Protein AF-D3IH55-F1 (afdb_monomer_lite)

Radius of gyration: 18.84 Å; chains: 1; bounding box: 47×59×35 Å

Secondary structure (DSSP, 8-state):
------HHHHHHHHHHHHHHHHIIIIIS---HHHHHHHIIIIII---HHHHHHHHHHHHHTT-EETTEEPP--GGGT---TTS---------SS--

Sequence (96 aa):
MARGRNKELILERDRKLFERFYYWSEVRRLRFDDTIAKLSHEEFFLAEATTLRIVRRMLMDGATVDGKAVEKSRRQGFRSSTARREPCGQLSLFPE

pLDDT: mean 79.17, std 15.01, range [50.12, 95.06]

Foldseek 3Di:
DPPDDDPVVVVVVLLVLLLQLCCCCPVVVDDNVVSLVCSCVPNPVHPSVVSVVSNLVCLVVQPADPNHTDPPPPVNVSDDPPPPPPPPDPPPPDDD

Structure (mmCIF, N/CA/C/O backbone):
data_AF-D3IH55-F1
#
_entry.id   AF-D3IH55-F1
#
loop_
_atom_site.group_PDB
_atom_site.id
_atom_site.type_symbol
_atom_site.label_atom_id
_atom_site.label_alt_id
_atom_site.label_comp_id
_atom_site.label_asym_id
_atom_site.label_entity_id
_atom_site.label_seq_id
_atom_site.pdbx_PDB_ins_code
_atom_site.Cartn_x
_atom_site.Cartn_y
_atom_site.Cartn_z
_atom_site.occupancy
_atom_site.B_iso_or_equiv
_atom_site.auth_seq_id
_atom_site.auth_comp_id
_atom_site.auth_asym_id
_atom_site.auth_atom_id
_atom_site.pdbx_PDB_model_num
ATOM 1 N N . MET A 1 1 ? 19.401 -9.512 -23.599 1.00 51.44 1 MET A N 1
ATOM 2 C CA . MET A 1 1 ? 18.425 -9.367 -22.496 1.00 51.44 1 MET A CA 1
ATOM 3 C C . MET A 1 1 ? 18.220 -7.885 -22.240 1.00 51.44 1 MET A C 1
ATOM 5 O O . MET A 1 1 ? 19.191 -7.211 -21.912 1.00 51.44 1 MET A O 1
ATOM 9 N N . ALA A 1 2 ? 17.020 -7.344 -22.469 1.00 56.12 2 ALA A N 1
ATOM 10 C CA . ALA A 1 2 ? 16.754 -5.952 -22.115 1.00 56.12 2 ALA A CA 1
ATOM 11 C C . ALA A 1 2 ? 16.989 -5.803 -20.605 1.00 56.12 2 ALA A C 1
ATOM 13 O O . ALA A 1 2 ? 16.380 -6.531 -19.823 1.00 56.12 2 ALA A O 1
ATOM 14 N N . ARG A 1 3 ? 17.916 -4.926 -20.196 1.00 61.50 3 ARG A N 1
ATOM 15 C CA . ARG A 1 3 ? 18.192 -4.632 -18.781 1.00 61.50 3 ARG A CA 1
ATOM 16 C C . ARG A 1 3 ? 16.990 -3.884 -18.202 1.00 61.50 3 ARG A C 1
ATOM 18 O O . ARG A 1 3 ? 16.985 -2.662 -18.115 1.00 61.50 3 ARG A O 1
ATOM 25 N N . GLY A 1 4 ? 15.932 -4.619 -17.894 1.00 76.19 4 GLY A N 1
ATOM 26 C CA . GLY A 1 4 ? 14.675 -4.098 -17.386 1.00 76.19 4 GLY A CA 1
ATOM 27 C C . GLY A 1 4 ? 14.262 -4.834 -16.124 1.00 76.19 4 GLY A C 1
ATOM 28 O O . GLY A 1 4 ? 14.645 -5.979 -15.894 1.00 76.19 4 GLY A O 1
ATOM 29 N N . ARG A 1 5 ? 13.458 -4.168 -15.296 1.00 80.19 5 ARG A N 1
ATOM 30 C CA . ARG A 1 5 ? 12.783 -4.837 -14.186 1.00 80.19 5 ARG A CA 1
ATOM 31 C C . ARG A 1 5 ? 11.751 -5.811 -14.755 1.00 80.19 5 ARG A C 1
ATOM 33 O O . ARG A 1 5 ? 10.993 -5.429 -15.649 1.00 80.19 5 ARG A O 1
ATOM 40 N N . ASN A 1 6 ? 11.705 -7.034 -14.230 1.00 88.50 6 ASN A N 1
ATOM 41 C CA . ASN A 1 6 ? 10.680 -7.994 -14.623 1.00 88.50 6 ASN A CA 1
ATOM 42 C C . ASN A 1 6 ? 9.303 -7.480 -14.162 1.00 88.50 6 ASN A C 1
ATOM 44 O O . ASN A 1 6 ? 9.065 -7.298 -12.967 1.00 88.50 6 ASN A O 1
ATOM 48 N N . LYS A 1 7 ? 8.422 -7.194 -15.127 1.00 88.06 7 LYS A N 1
ATOM 49 C CA . LYS A 1 7 ? 7.100 -6.608 -14.874 1.00 88.06 7 LYS A CA 1
ATOM 50 C C . LYS A 1 7 ? 6.195 -7.570 -14.108 1.00 88.06 7 LYS A C 1
ATOM 52 O O . LYS A 1 7 ? 5.431 -7.116 -13.266 1.00 88.06 7 LYS A O 1
ATOM 57 N N . GLU A 1 8 ? 6.318 -8.869 -14.362 1.00 90.38 8 GLU A N 1
ATOM 58 C CA . GLU A 1 8 ? 5.500 -9.904 -13.722 1.00 90.38 8 GLU A CA 1
ATOM 59 C C . GLU A 1 8 ? 5.787 -9.966 -12.221 1.00 90.38 8 GLU A C 1
ATOM 61 O O . GLU A 1 8 ? 4.878 -9.803 -11.410 1.00 90.38 8 GLU A O 1
ATOM 66 N N . LEU A 1 9 ? 7.068 -10.034 -11.844 1.00 90.38 9 LEU A N 1
ATOM 67 C CA . LEU A 1 9 ? 7.488 -10.036 -10.438 1.00 90.38 9 LEU A CA 1
ATOM 68 C C . LEU A 1 9 ? 7.092 -8.749 -9.699 1.00 90.38 9 LEU A C 1
ATOM 70 O O . LEU A 1 9 ? 6.773 -8.780 -8.511 1.00 90.38 9 LEU A O 1
ATOM 74 N N . ILE A 1 10 ? 7.088 -7.601 -10.388 1.00 90.88 10 ILE A N 1
ATOM 75 C CA . ILE A 1 10 ? 6.598 -6.344 -9.803 1.00 90.88 10 ILE A CA 1
ATOM 76 C C . ILE A 1 10 ? 5.099 -6.428 -9.516 1.00 90.88 10 ILE A C 1
ATOM 78 O O . ILE A 1 10 ? 4.668 -5.998 -8.448 1.00 90.88 10 ILE A O 1
ATOM 82 N N . LEU A 1 11 ? 4.309 -6.965 -10.447 1.00 91.06 11 LEU A N 1
ATOM 83 C CA . LEU A 1 11 ? 2.866 -7.108 -10.264 1.00 91.06 11 LEU A CA 1
ATOM 84 C C . LEU A 1 11 ? 2.543 -8.076 -9.123 1.00 91.06 11 LEU A C 1
ATOM 86 O O . LEU A 1 11 ? 1.679 -7.772 -8.305 1.00 91.06 11 LEU A O 1
ATOM 90 N N . GLU A 1 12 ? 3.258 -9.195 -9.023 1.00 92.50 12 GLU A N 1
ATOM 91 C CA . GLU A 1 12 ? 3.108 -10.138 -7.909 1.00 92.50 12 GLU A CA 1
ATOM 92 C C . GLU A 1 12 ? 3.445 -9.501 -6.561 1.00 92.50 12 GLU A C 1
ATOM 94 O O . GLU A 1 12 ? 2.700 -9.663 -5.592 1.00 92.50 12 GLU A O 1
ATOM 99 N N . ARG A 1 13 ? 4.533 -8.725 -6.497 1.00 92.88 13 ARG A N 1
ATOM 100 C CA . ARG A 1 13 ? 4.881 -7.963 -5.295 1.00 92.88 13 ARG A CA 1
ATOM 101 C C . ARG A 1 13 ? 3.782 -6.970 -4.937 1.00 92.88 13 ARG A C 1
ATOM 103 O O . ARG A 1 13 ? 3.388 -6.904 -3.779 1.00 92.88 13 ARG A O 1
ATOM 110 N N . ASP A 1 14 ? 3.304 -6.194 -5.906 1.00 93.56 14 ASP A N 1
ATOM 111 C CA . ASP A 1 14 ? 2.281 -5.174 -5.675 1.00 93.56 14 ASP A CA 1
ATOM 112 C C . ASP A 1 14 ? 0.959 -5.806 -5.182 1.00 93.56 14 ASP A C 1
ATOM 114 O O . ASP A 1 14 ? 0.306 -5.232 -4.311 1.00 93.56 1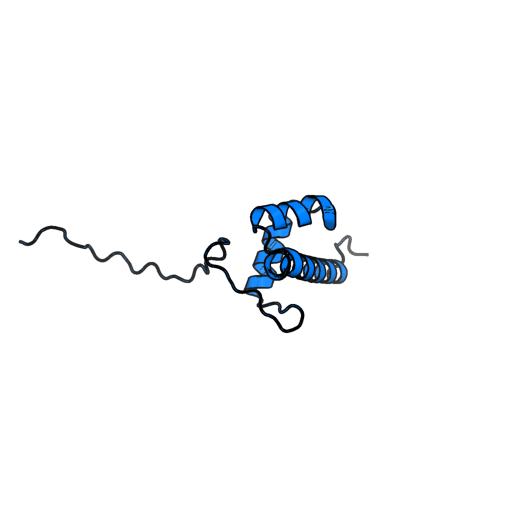4 ASP A O 1
ATOM 118 N N . ARG A 1 15 ? 0.604 -7.010 -5.664 1.00 92.19 15 ARG A N 1
ATOM 119 C CA . ARG A 1 15 ? -0.529 -7.805 -5.149 1.00 92.19 15 ARG A CA 1
ATOM 120 C C . ARG A 1 15 ? -0.316 -8.233 -3.695 1.00 92.19 15 ARG A C 1
ATOM 122 O O . ARG A 1 15 ? -1.136 -7.887 -2.850 1.00 92.19 15 ARG A O 1
ATOM 129 N N . LYS A 1 16 ? 0.811 -8.884 -3.380 1.00 93.69 16 LYS A N 1
ATOM 130 C CA . LYS A 1 16 ? 1.136 -9.316 -2.004 1.00 93.69 16 LYS A CA 1
ATOM 131 C C . LYS A 1 16 ? 1.205 -8.147 -1.020 1.00 93.69 16 LYS A C 1
ATOM 133 O O . LYS A 1 16 ? 0.760 -8.260 0.119 1.00 93.69 16 LYS A O 1
ATOM 138 N N . LEU A 1 17 ? 1.745 -7.009 -1.453 1.00 94.25 17 LEU A N 1
ATOM 139 C CA . LEU A 1 17 ? 1.799 -5.786 -0.650 1.00 94.25 17 LEU A CA 1
ATOM 140 C C . LEU A 1 17 ? 0.391 -5.304 -0.297 1.00 94.25 17 LEU A C 1
ATOM 142 O O . LEU A 1 17 ? 0.139 -4.928 0.846 1.00 94.25 17 LEU A O 1
ATOM 146 N N . PHE A 1 18 ? -0.536 -5.361 -1.253 1.00 91.75 18 PHE A N 1
ATOM 147 C CA . PHE A 1 18 ? -1.922 -4.973 -1.028 1.00 91.75 18 PHE A CA 1
ATOM 148 C C . PHE A 1 18 ? -2.672 -5.932 -0.088 1.00 91.75 18 PHE A C 1
ATOM 150 O O . PHE A 1 18 ? -3.408 -5.476 0.784 1.00 91.75 18 PHE A O 1
ATOM 157 N N . GLU A 1 19 ? -2.435 -7.240 -0.193 1.00 91.38 19 GLU A N 1
ATOM 158 C CA . GLU A 1 19 ? -2.984 -8.242 0.736 1.00 91.38 19 GLU A CA 1
ATOM 159 C C . GLU A 1 19 ? -2.514 -8.002 2.179 1.00 91.38 19 GLU A C 1
ATOM 161 O O . GLU A 1 19 ? -3.307 -8.018 3.124 1.00 91.38 19 GLU A O 1
ATOM 166 N N . ARG A 1 20 ? -1.220 -7.716 2.367 1.00 93.44 20 ARG A N 1
ATOM 167 C CA . ARG A 1 20 ? -0.661 -7.394 3.689 1.00 93.44 20 ARG A CA 1
ATOM 168 C C . ARG A 1 20 ? -1.180 -6.069 4.224 1.00 93.44 20 ARG A C 1
ATOM 170 O O . ARG A 1 20 ? -1.504 -5.979 5.407 1.00 93.44 20 ARG A O 1
ATOM 177 N N . PHE A 1 21 ? -1.313 -5.066 3.359 1.00 91.75 21 PHE A N 1
ATOM 178 C CA . PHE A 1 21 ? -1.960 -3.806 3.704 1.00 91.75 21 PHE A CA 1
ATOM 179 C C . PHE A 1 21 ? -3.381 -4.037 4.232 1.00 91.75 21 PHE A C 1
ATOM 181 O O . PHE A 1 21 ? -3.689 -3.573 5.326 1.00 91.75 21 PHE A O 1
ATOM 188 N N . TYR A 1 22 ? -4.191 -4.830 3.523 1.00 90.38 22 TYR A N 1
ATOM 189 C CA . TYR A 1 22 ? -5.544 -5.194 3.946 1.00 90.38 22 TYR A CA 1
ATOM 190 C C . TYR A 1 22 ? -5.570 -5.879 5.317 1.00 90.38 22 TYR A C 1
ATOM 192 O O . TYR A 1 22 ? -6.365 -5.518 6.186 1.00 90.38 22 TYR A O 1
ATOM 200 N N . TYR A 1 23 ? -4.671 -6.837 5.551 1.00 91.44 23 TYR A N 1
ATOM 201 C CA . TYR A 1 23 ? -4.577 -7.516 6.842 1.00 91.44 23 TYR A CA 1
ATOM 202 C C . TYR A 1 23 ? -4.308 -6.531 7.991 1.00 91.44 23 TYR A C 1
ATOM 204 O O . TYR A 1 23 ? -4.975 -6.569 9.029 1.00 91.44 23 TYR A O 1
ATOM 212 N N . TRP A 1 24 ? -3.352 -5.620 7.819 1.00 91.50 24 TRP A N 1
ATOM 213 C CA . TRP A 1 24 ? -3.006 -4.662 8.865 1.00 91.50 24 TRP A CA 1
ATOM 214 C C . TRP A 1 24 ? -4.081 -3.589 9.073 1.00 91.50 24 TRP A C 1
ATOM 216 O O . TRP A 1 24 ? -4.400 -3.278 10.223 1.00 91.50 24 TRP A O 1
ATOM 226 N N . SER A 1 25 ? -4.678 -3.067 7.998 1.00 87.06 25 SER A N 1
ATOM 227 C CA . SER A 1 25 ? -5.662 -1.984 8.079 1.00 87.06 25 SER A CA 1
ATOM 228 C C . SER A 1 25 ? -7.058 -2.456 8.491 1.00 87.06 25 SER A C 1
ATOM 230 O O . SER A 1 25 ? -7.712 -1.774 9.272 1.00 87.06 25 SER A O 1
ATOM 232 N N . GLU A 1 26 ? -7.522 -3.613 8.012 1.00 85.56 26 GLU A N 1
ATOM 233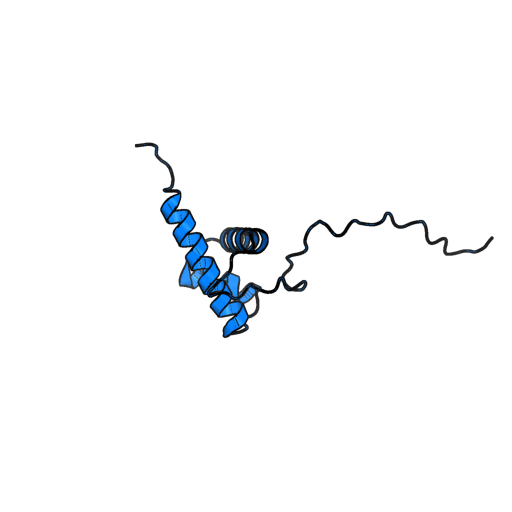 C CA . GLU A 1 26 ? -8.902 -4.073 8.238 1.00 85.56 26 GLU A CA 1
ATOM 234 C C . GLU A 1 26 ? -9.001 -5.126 9.346 1.00 85.56 26 GLU A C 1
ATOM 236 O O . GLU A 1 26 ? -9.878 -5.039 10.209 1.00 85.56 26 GLU A O 1
ATOM 241 N N . VAL A 1 27 ? -8.090 -6.108 9.367 1.00 86.62 27 VAL A N 1
ATOM 242 C CA . VAL A 1 27 ? -8.132 -7.198 10.360 1.00 86.62 27 VAL A CA 1
ATOM 243 C C . VAL A 1 27 ? -7.528 -6.741 11.685 1.00 86.62 27 VAL A C 1
ATOM 245 O O . VAL A 1 27 ? -8.142 -6.897 12.739 1.00 86.62 27 VAL A O 1
ATOM 248 N N . ARG A 1 28 ? -6.328 -6.154 11.644 1.00 87.44 28 ARG A N 1
ATOM 249 C CA . ARG A 1 28 ? -5.631 -5.653 12.841 1.00 87.44 28 ARG A CA 1
ATOM 250 C C . ARG A 1 28 ? -6.010 -4.219 13.214 1.00 87.44 28 ARG A C 1
ATOM 252 O O . ARG A 1 28 ? -5.737 -3.824 14.344 1.00 87.44 28 ARG A O 1
ATOM 259 N N . ARG A 1 29 ? -6.657 -3.473 12.307 1.00 84.44 29 ARG A N 1
ATOM 260 C CA . ARG A 1 29 ? -7.101 -2.076 12.497 1.00 84.44 29 ARG A CA 1
ATOM 261 C C . ARG A 1 29 ? -5.986 -1.123 12.919 1.00 84.44 29 ARG A C 1
ATOM 263 O O . ARG A 1 29 ? -6.202 -0.205 13.709 1.00 84.44 29 ARG A O 1
ATOM 270 N N . LEU A 1 30 ? -4.789 -1.348 12.390 1.00 87.12 30 LEU A N 1
ATOM 271 C CA . LEU A 1 30 ? -3.666 -0.455 12.614 1.00 87.12 30 LEU A CA 1
ATOM 272 C C . LEU A 1 30 ? -3.908 0.870 11.880 1.00 87.12 30 LEU A C 1
ATOM 274 O O . LEU A 1 30 ? -4.583 0.920 10.846 1.00 87.12 30 LEU A O 1
ATOM 278 N N . ARG A 1 31 ? -3.360 1.966 12.411 1.00 87.44 31 ARG A N 1
ATOM 279 C CA . ARG A 1 31 ? -3.435 3.255 11.727 1.00 87.44 31 ARG A CA 1
ATOM 280 C C . ARG A 1 31 ? -2.730 3.151 10.375 1.00 87.44 31 ARG A C 1
ATOM 282 O O . ARG A 1 31 ? -1.759 2.413 10.208 1.00 87.44 31 ARG A O 1
ATOM 289 N N . PHE A 1 32 ? -3.230 3.911 9.408 1.00 85.69 32 PHE A N 1
ATOM 290 C CA . PHE A 1 32 ? -2.713 3.894 8.046 1.00 85.69 32 PHE A CA 1
ATOM 291 C C . PHE A 1 32 ? -1.214 4.214 7.979 1.00 85.69 32 PHE A C 1
ATOM 293 O O . PHE A 1 32 ? -0.464 3.448 7.385 1.00 85.69 32 PHE A O 1
ATOM 300 N N . ASP A 1 33 ? -0.775 5.286 8.642 1.00 88.69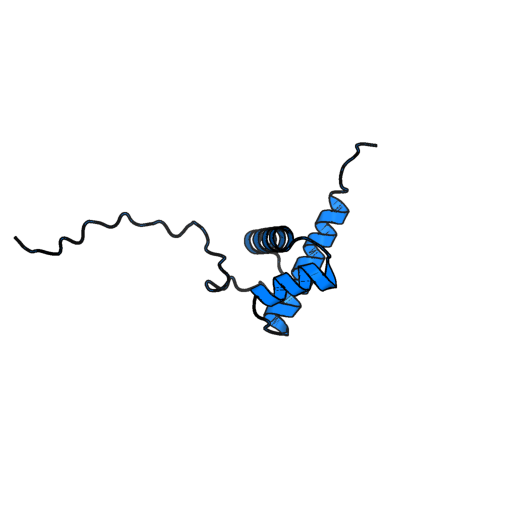 33 ASP A N 1
ATOM 301 C CA . ASP A 1 33 ? 0.633 5.706 8.632 1.00 88.69 33 ASP A CA 1
ATOM 302 C C . ASP A 1 33 ? 1.550 4.614 9.214 1.00 88.69 33 ASP A C 1
ATOM 304 O O . ASP A 1 33 ? 2.537 4.235 8.586 1.00 88.69 33 ASP A O 1
ATOM 308 N N . ASP A 1 34 ? 1.153 4.012 10.340 1.00 91.31 34 ASP A N 1
ATOM 309 C CA . ASP A 1 34 ? 1.887 2.910 10.978 1.00 91.31 34 ASP A CA 1
ATOM 310 C C . ASP A 1 34 ? 1.907 1.655 10.096 1.00 91.31 34 ASP A C 1
ATOM 312 O O . ASP A 1 34 ? 2.906 0.941 10.029 1.00 91.31 34 ASP A O 1
ATOM 316 N N . THR A 1 35 ? 0.816 1.396 9.370 1.00 92.19 35 THR A N 1
ATOM 317 C CA . THR A 1 35 ? 0.735 0.284 8.415 1.00 92.19 35 THR A CA 1
ATOM 318 C C . THR A 1 35 ? 1.730 0.476 7.277 1.00 92.19 35 THR A C 1
ATOM 320 O O . THR A 1 35 ? 2.441 -0.457 6.912 1.00 92.19 35 THR A O 1
ATOM 323 N N . ILE A 1 36 ? 1.817 1.687 6.723 1.00 93.00 36 ILE A N 1
ATOM 324 C CA . ILE A 1 36 ? 2.777 2.005 5.663 1.00 93.00 36 ILE A CA 1
ATOM 325 C C . ILE A 1 36 ? 4.212 1.878 6.173 1.00 93.00 36 ILE A C 1
ATOM 327 O O . ILE A 1 36 ? 5.025 1.256 5.487 1.00 93.00 36 ILE A O 1
ATOM 331 N N . ALA A 1 37 ? 4.514 2.412 7.359 1.00 94.06 37 ALA A N 1
ATOM 332 C CA . ALA A 1 37 ? 5.834 2.290 7.972 1.00 94.06 37 ALA A CA 1
ATOM 333 C C . ALA A 1 37 ? 6.214 0.814 8.177 1.00 94.06 37 ALA A C 1
ATOM 335 O O . ALA A 1 37 ? 7.304 0.392 7.790 1.00 94.06 37 ALA A O 1
ATOM 336 N N . LYS A 1 38 ? 5.284 -0.007 8.677 1.00 94.31 38 LYS A N 1
ATOM 337 C CA . LYS A 1 38 ? 5.491 -1.446 8.875 1.00 94.31 38 LYS A CA 1
ATOM 338 C C . LYS A 1 38 ? 5.764 -2.187 7.565 1.00 94.31 38 LYS A C 1
ATOM 340 O O . LYS A 1 38 ? 6.748 -2.914 7.454 1.00 94.31 38 LYS A O 1
ATOM 345 N N . LEU A 1 39 ? 4.938 -1.965 6.541 1.00 94.12 39 LEU A N 1
ATOM 346 C CA . LEU A 1 39 ? 5.128 -2.574 5.218 1.00 94.12 39 LEU A CA 1
ATOM 347 C C . LEU A 1 39 ? 6.453 -2.142 4.575 1.00 94.12 39 LEU A C 1
ATOM 349 O O . LEU A 1 39 ? 7.115 -2.945 3.920 1.00 94.12 39 LEU A O 1
ATOM 353 N N . SER A 1 40 ? 6.829 -0.876 4.764 1.00 94.75 40 SER A N 1
ATOM 354 C CA . SER A 1 40 ? 8.068 -0.284 4.263 1.00 94.75 40 SER A CA 1
ATOM 355 C C . SER A 1 40 ? 9.304 -0.897 4.915 1.00 94.75 40 SER A C 1
ATOM 357 O O . SER A 1 40 ? 10.182 -1.358 4.196 1.00 94.75 40 SER A O 1
ATOM 359 N N . HIS A 1 41 ? 9.382 -0.915 6.248 1.00 94.31 41 HIS A N 1
ATOM 360 C CA . HIS A 1 41 ? 10.621 -1.235 6.971 1.00 94.31 41 HIS A CA 1
ATOM 361 C C . HIS A 1 41 ? 10.761 -2.702 7.374 1.00 94.31 41 HIS A C 1
ATOM 363 O O . HIS A 1 41 ? 11.886 -3.169 7.511 1.00 94.31 41 HIS A O 1
ATOM 369 N N . GLU A 1 42 ? 9.660 -3.431 7.566 1.00 94.19 42 GLU A N 1
ATOM 370 C CA . GLU A 1 42 ? 9.710 -4.801 8.099 1.00 94.19 42 GLU A CA 1
ATOM 371 C C . GLU A 1 42 ? 9.429 -5.878 7.045 1.00 94.19 42 GLU A C 1
ATOM 373 O O . GLU A 1 42 ? 9.976 -6.974 7.135 1.00 94.19 42 GLU A O 1
ATOM 378 N N . GLU A 1 43 ? 8.567 -5.599 6.059 1.00 92.56 43 GLU A N 1
ATOM 379 C CA . GLU A 1 43 ? 8.082 -6.637 5.135 1.00 92.56 43 GLU A CA 1
ATOM 380 C C . GLU A 1 43 ? 8.674 -6.524 3.727 1.00 92.56 43 GLU A C 1
ATOM 382 O O . GLU A 1 43 ? 9.207 -7.499 3.197 1.00 92.56 43 GLU A O 1
ATOM 387 N N . PHE A 1 44 ? 8.570 -5.349 3.097 1.00 92.88 44 PHE A N 1
ATOM 388 C CA . PHE A 1 44 ? 8.891 -5.184 1.673 1.00 92.88 44 PHE A CA 1
ATOM 389 C C . PHE A 1 44 ? 10.171 -4.390 1.408 1.00 92.88 44 PHE A C 1
ATOM 391 O O . PHE A 1 44 ? 10.652 -4.412 0.273 1.00 92.88 44 PHE A O 1
ATOM 398 N N . PHE A 1 45 ? 10.726 -3.704 2.414 1.00 93.44 45 PHE A N 1
ATOM 399 C CA . PHE A 1 45 ? 11.966 -2.917 2.306 1.00 93.44 45 PHE A CA 1
ATOM 400 C C . PHE A 1 45 ? 11.931 -1.908 1.143 1.00 93.44 45 PHE A C 1
ATOM 402 O O . PHE A 1 45 ? 12.902 -1.706 0.412 1.00 93.44 45 PHE A O 1
ATOM 409 N N . LEU A 1 46 ? 10.765 -1.288 0.940 1.00 92.12 46 LEU A N 1
ATOM 410 C CA . LEU A 1 46 ? 10.524 -0.257 -0.067 1.00 92.12 46 LEU A CA 1
ATOM 411 C C . LEU A 1 46 ? 10.349 1.078 0.628 1.00 92.12 46 LEU A C 1
ATOM 413 O O . LEU A 1 46 ? 9.672 1.137 1.639 1.00 92.12 46 LEU A O 1
ATOM 417 N N . ALA A 1 47 ? 10.836 2.163 0.027 1.00 95.06 47 ALA A N 1
ATOM 418 C CA . ALA A 1 47 ? 10.558 3.500 0.543 1.00 95.06 47 ALA A CA 1
ATOM 419 C C . ALA A 1 47 ? 9.044 3.727 0.724 1.00 95.06 47 ALA A C 1
ATOM 421 O O . ALA A 1 47 ? 8.261 3.431 -0.186 1.00 95.06 47 ALA A O 1
ATOM 422 N N . GLU A 1 48 ? 8.647 4.333 1.844 1.00 93.12 48 GLU A N 1
ATOM 423 C CA . GLU A 1 48 ? 7.243 4.580 2.213 1.00 93.12 48 GLU A CA 1
ATOM 424 C C . GLU A 1 48 ? 6.444 5.250 1.091 1.00 93.12 48 GLU A C 1
ATOM 426 O O . GLU A 1 48 ? 5.332 4.829 0.770 1.00 93.12 48 GLU A O 1
ATOM 431 N N . ALA A 1 49 ? 7.038 6.234 0.408 1.00 93.56 49 ALA A N 1
ATOM 432 C CA . ALA A 1 49 ? 6.422 6.909 -0.734 1.00 93.56 49 ALA A CA 1
ATOM 433 C C . ALA A 1 49 ? 6.050 5.942 -1.879 1.00 93.56 49 ALA A C 1
ATOM 435 O O . ALA A 1 49 ? 5.027 6.123 -2.548 1.00 93.56 49 ALA A O 1
ATOM 436 N N . THR A 1 50 ? 6.858 4.899 -2.099 1.00 93.50 50 THR A N 1
ATOM 437 C CA . THR A 1 50 ? 6.602 3.859 -3.104 1.00 93.50 50 THR A CA 1
ATOM 438 C C . THR A 1 50 ? 5.489 2.924 -2.650 1.00 93.50 50 THR A C 1
ATOM 440 O O . THR A 1 50 ? 4.571 2.680 -3.433 1.00 93.50 50 THR A O 1
ATOM 443 N N . THR A 1 51 ? 5.529 2.464 -1.399 1.00 93.62 51 THR A N 1
ATOM 444 C CA . THR A 1 51 ? 4.481 1.642 -0.771 1.00 93.62 51 THR A CA 1
ATOM 445 C C . THR A 1 51 ? 3.127 2.347 -0.850 1.00 93.62 51 THR A C 1
ATOM 447 O O . THR A 1 51 ? 2.170 1.808 -1.403 1.00 93.62 51 THR A O 1
ATOM 450 N N . LEU A 1 52 ? 3.075 3.617 -0.441 1.00 92.06 52 LEU A N 1
ATOM 451 C CA . LEU A 1 52 ? 1.905 4.488 -0.558 1.00 92.06 52 LEU A CA 1
ATOM 452 C C . LEU A 1 52 ? 1.393 4.609 -1.993 1.00 92.06 52 LEU A C 1
ATOM 454 O O . LEU A 1 52 ? 0.188 4.560 -2.229 1.00 92.06 52 LEU A O 1
ATOM 458 N N . ARG A 1 53 ? 2.292 4.793 -2.968 1.00 92.69 53 ARG A N 1
ATOM 459 C CA . ARG A 1 53 ? 1.914 4.892 -4.384 1.00 92.69 53 ARG A CA 1
ATOM 460 C C . ARG A 1 53 ? 1.288 3.593 -4.892 1.00 92.69 53 ARG A C 1
ATOM 462 O O . ARG A 1 53 ? 0.301 3.667 -5.617 1.00 92.69 53 ARG A O 1
ATOM 469 N N . ILE A 1 54 ? 1.845 2.440 -4.523 1.00 92.06 54 ILE A N 1
ATOM 470 C CA . ILE A 1 54 ? 1.314 1.125 -4.908 1.00 92.06 54 ILE A CA 1
ATOM 471 C C . ILE A 1 54 ? -0.072 0.926 -4.293 1.00 92.06 54 ILE A C 1
ATOM 473 O O . ILE A 1 54 ? -1.019 0.664 -5.027 1.00 92.06 54 ILE A O 1
ATOM 477 N N . VAL A 1 55 ? -0.214 1.144 -2.982 1.00 90.44 55 VAL A N 1
ATOM 478 C CA . VAL A 1 55 ? -1.498 1.014 -2.273 1.00 90.44 55 VAL A CA 1
ATOM 479 C C . VAL A 1 55 ? -2.554 1.949 -2.868 1.00 90.44 55 VAL A C 1
ATOM 481 O O . VAL A 1 55 ? -3.658 1.506 -3.177 1.00 90.44 55 VAL A O 1
ATOM 484 N N . ARG A 1 56 ? -2.210 3.223 -3.124 1.00 88.00 56 ARG A N 1
ATOM 485 C CA . ARG A 1 56 ? -3.099 4.181 -3.809 1.00 88.00 56 ARG A CA 1
ATOM 486 C C . ARG A 1 56 ? -3.570 3.664 -5.163 1.00 88.00 56 ARG A C 1
ATOM 488 O O . ARG A 1 56 ? -4.760 3.751 -5.448 1.00 88.00 56 ARG A O 1
ATOM 495 N N . ARG A 1 57 ? -2.651 3.156 -5.989 1.00 90.12 57 ARG A N 1
ATOM 496 C CA . ARG A 1 57 ? -2.977 2.614 -7.314 1.00 90.12 57 ARG A CA 1
ATOM 497 C C . ARG A 1 57 ? -3.959 1.449 -7.186 1.00 90.12 57 ARG A C 1
ATOM 499 O O . ARG A 1 57 ? -5.028 1.504 -7.772 1.00 90.12 57 ARG A O 1
ATOM 506 N N . MET A 1 58 ? -3.656 0.478 -6.325 1.00 88.31 58 MET A N 1
ATOM 507 C CA . MET A 1 58 ? -4.492 -0.710 -6.107 1.00 88.31 58 MET A CA 1
ATOM 508 C C . MET A 1 58 ? -5.896 -0.365 -5.574 1.00 88.31 58 MET A C 1
ATOM 510 O O . MET A 1 58 ? -6.882 -0.957 -6.006 1.00 88.31 58 MET A O 1
ATOM 514 N N . LEU A 1 59 ? -6.015 0.639 -4.697 1.00 84.75 59 LEU A N 1
ATOM 515 C CA . LEU A 1 59 ? -7.309 1.162 -4.228 1.00 84.75 59 LEU A CA 1
ATOM 516 C C . LEU A 1 59 ? -8.110 1.866 -5.330 1.00 84.75 59 LEU A C 1
ATOM 518 O O . LEU A 1 59 ? -9.342 1.803 -5.336 1.00 84.75 59 LEU A O 1
ATOM 522 N N . MET A 1 60 ? -7.441 2.584 -6.236 1.00 81.81 60 MET A N 1
ATOM 523 C CA . MET A 1 60 ? -8.100 3.214 -7.386 1.00 81.81 60 MET A CA 1
ATOM 524 C C . MET A 1 60 ? -8.565 2.171 -8.399 1.00 81.81 60 MET A C 1
ATOM 526 O O . MET A 1 60 ? -9.701 2.266 -8.855 1.00 81.81 60 MET A O 1
ATOM 530 N N . ASP A 1 61 ? -7.740 1.155 -8.648 1.00 84.50 61 ASP A N 1
ATOM 531 C CA . ASP A 1 61 ? -8.036 0.030 -9.540 1.00 84.50 61 ASP 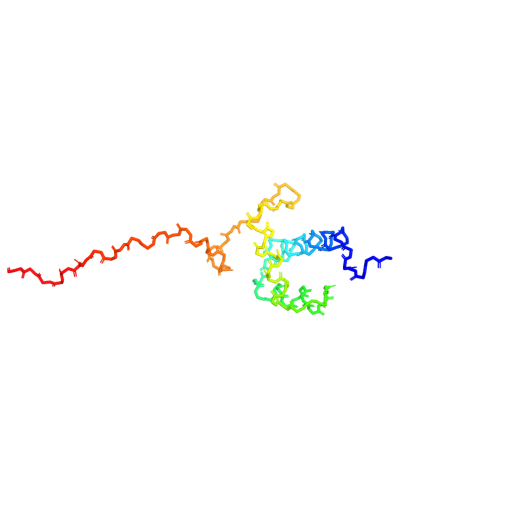A CA 1
ATOM 532 C C . ASP A 1 61 ? -9.152 -0.881 -8.987 1.00 84.50 61 ASP A C 1
ATOM 534 O O . ASP A 1 61 ? -9.675 -1.727 -9.706 1.00 84.50 61 ASP A O 1
ATOM 538 N N . GLY A 1 62 ? -9.542 -0.711 -7.716 1.00 79.44 62 GLY A N 1
ATOM 539 C CA . GLY A 1 62 ? -10.592 -1.509 -7.080 1.00 79.44 62 GLY A CA 1
ATOM 540 C C . GLY A 1 62 ? -10.150 -2.940 -6.780 1.00 79.44 62 GLY A C 1
ATOM 541 O O . GLY A 1 62 ? -10.974 -3.856 -6.787 1.00 79.44 62 GLY A O 1
ATOM 542 N N . ALA A 1 63 ? -8.853 -3.146 -6.530 1.00 76.88 63 ALA A N 1
ATOM 543 C CA . ALA A 1 63 ? -8.330 -4.454 -6.174 1.00 76.88 63 ALA A CA 1
ATOM 544 C C . ALA A 1 63 ? -9.085 -5.006 -4.956 1.00 76.88 63 ALA A C 1
ATOM 546 O O . ALA A 1 63 ? -9.262 -4.329 -3.942 1.00 76.88 63 ALA A O 1
ATOM 547 N N . THR A 1 64 ? -9.555 -6.240 -5.085 1.00 76.50 64 THR A N 1
ATOM 548 C CA . THR A 1 64 ? -10.312 -6.933 -4.044 1.00 76.50 64 THR A CA 1
ATOM 549 C C . THR A 1 64 ? -9.401 -7.982 -3.422 1.00 76.50 64 THR A C 1
ATOM 551 O O . THR A 1 64 ? -8.760 -8.735 -4.153 1.00 76.50 64 THR A O 1
ATOM 554 N N . VAL A 1 65 ? -9.335 -8.030 -2.091 1.00 74.62 65 VAL A N 1
ATOM 555 C CA . VAL A 1 65 ? -8.623 -9.086 -1.358 1.00 74.62 65 VAL A CA 1
ATOM 556 C C . VAL A 1 65 ? -9.683 -10.011 -0.775 1.00 74.62 65 VAL A C 1
ATOM 558 O O . VAL A 1 65 ? -10.572 -9.551 -0.063 1.00 74.62 65 VAL A O 1
ATOM 561 N N . ASP A 1 66 ? -9.646 -11.294 -1.139 1.00 66.38 66 ASP A N 1
ATOM 562 C CA . ASP A 1 66 ? -10.561 -12.332 -0.634 1.00 66.38 66 ASP A CA 1
ATOM 563 C C . ASP A 1 66 ? -12.059 -11.969 -0.719 1.00 66.38 66 ASP A C 1
ATOM 565 O O . ASP A 1 66 ? -12.849 -12.233 0.188 1.00 66.38 66 ASP A O 1
ATOM 569 N N . GLY A 1 67 ? -12.460 -11.306 -1.809 1.00 67.75 67 GLY A N 1
ATOM 570 C CA . GLY A 1 67 ? -13.850 -10.889 -2.039 1.00 67.75 67 GLY A CA 1
ATOM 571 C C . GLY A 1 67 ? -14.310 -9.678 -1.217 1.00 67.75 67 GLY A C 1
ATOM 572 O O . GLY A 1 67 ? -15.461 -9.266 -1.344 1.00 67.75 67 GLY A O 1
ATOM 573 N N . LYS A 1 68 ? -13.431 -9.076 -0.405 1.00 68.06 68 LYS A N 1
ATOM 574 C CA . LYS A 1 68 ? -13.715 -7.863 0.368 1.00 68.06 68 LYS A CA 1
ATOM 575 C C . LYS A 1 68 ? -12.995 -6.666 -0.247 1.00 68.06 68 LYS A C 1
ATOM 577 O O . LYS A 1 68 ? -11.771 -6.645 -0.389 1.00 68.06 68 LYS A O 1
ATOM 582 N N . ALA A 1 69 ? -13.774 -5.661 -0.635 1.00 64.88 69 ALA A N 1
ATOM 583 C CA . ALA A 1 69 ? -13.228 -4.384 -1.062 1.00 64.88 69 ALA A CA 1
ATOM 584 C C . ALA A 1 69 ? -12.720 -3.619 0.165 1.00 64.88 69 ALA A C 1
ATOM 586 O O . ALA A 1 69 ? -13.373 -3.596 1.209 1.00 64.88 69 ALA A O 1
ATOM 587 N N . VAL A 1 70 ? -11.556 -2.988 0.037 1.00 68.56 70 VAL A N 1
ATOM 588 C CA . VAL A 1 70 ? -11.067 -2.072 1.070 1.00 68.56 70 VAL A CA 1
ATOM 589 C C . VAL A 1 70 ? -11.887 -0.794 0.984 1.00 68.56 70 VAL A C 1
ATOM 591 O O . VAL A 1 70 ? -11.866 -0.103 -0.039 1.00 68.56 70 VAL A O 1
ATOM 594 N N . GLU A 1 71 ? -12.620 -0.486 2.049 1.00 64.75 71 GLU A N 1
ATOM 595 C CA . GLU A 1 71 ? -13.417 0.731 2.126 1.00 64.75 71 GLU A CA 1
ATOM 596 C C . GLU A 1 71 ? -12.503 1.954 2.003 1.00 64.75 71 GLU A C 1
ATOM 598 O O . GLU A 1 71 ? -11.552 2.145 2.768 1.00 64.75 71 GLU A O 1
ATOM 603 N N . LYS A 1 72 ? -12.790 2.815 1.019 1.00 64.88 72 LYS A N 1
ATOM 604 C CA . LYS A 1 72 ? -12.027 4.044 0.769 1.00 64.88 72 LYS A CA 1
ATOM 605 C C . LYS A 1 72 ? -12.319 5.035 1.888 1.00 64.88 72 LYS A C 1
ATOM 607 O O . LYS A 1 72 ? -13.154 5.929 1.757 1.00 64.88 72 LYS A O 1
ATOM 612 N N . SER A 1 73 ? -11.637 4.891 3.019 1.00 58.88 73 SER A N 1
ATOM 613 C CA . SER A 1 73 ? -11.852 5.801 4.132 1.00 58.88 73 SER A CA 1
ATOM 614 C C . SER A 1 73 ? -11.393 7.206 3.749 1.00 58.88 73 SER A C 1
ATOM 616 O O . SER A 1 73 ? -10.213 7.453 3.496 1.00 58.88 73 SER A O 1
ATOM 618 N N . ARG A 1 74 ? -12.328 8.162 3.788 1.00 55.66 74 ARG A N 1
ATOM 619 C CA . ARG A 1 74 ? -12.079 9.596 3.562 1.00 55.66 74 ARG A CA 1
ATOM 620 C C . ARG A 1 74 ? -10.977 10.158 4.477 1.00 55.66 74 ARG A C 1
ATOM 622 O O . ARG A 1 74 ? -10.343 11.148 4.123 1.00 55.66 74 ARG A O 1
ATOM 629 N N . ARG A 1 75 ? -10.738 9.511 5.629 1.00 53.06 75 ARG A N 1
ATOM 630 C CA . ARG A 1 75 ? -9.701 9.856 6.617 1.00 53.06 75 ARG A CA 1
ATOM 631 C C . ARG A 1 75 ? -8.284 9.449 6.207 1.00 53.06 75 ARG A C 1
ATOM 633 O O . ARG A 1 75 ? -7.340 10.061 6.679 1.00 53.06 75 ARG A O 1
ATOM 640 N N . GLN A 1 76 ? -8.126 8.470 5.316 1.00 58.94 76 GLN A N 1
ATOM 641 C CA . GLN A 1 76 ? -6.814 7.973 4.876 1.00 58.94 76 GLN A CA 1
ATOM 642 C C . GLN A 1 76 ? -6.237 8.779 3.692 1.00 58.94 76 GLN A C 1
ATOM 644 O O . GLN A 1 76 ? -5.321 8.342 3.006 1.00 58.94 76 GLN A O 1
ATOM 649 N N . GLY A 1 77 ? -6.792 9.963 3.401 1.00 58.38 77 GLY A N 1
ATOM 650 C CA . GLY A 1 77 ? -6.265 10.850 2.360 1.00 58.38 77 GLY A CA 1
ATOM 651 C C . GLY A 1 77 ? -6.528 10.390 0.922 1.00 58.38 77 GLY A C 1
ATOM 652 O O . GLY A 1 77 ? -6.127 11.080 -0.013 1.00 58.38 77 GLY A O 1
ATOM 653 N N . PHE A 1 78 ? -7.261 9.290 0.715 1.00 59.28 78 PHE A N 1
ATOM 654 C CA . PHE A 1 78 ? -7.732 8.842 -0.601 1.00 59.28 78 PHE A CA 1
ATOM 655 C C . PHE A 1 78 ? -8.916 9.688 -1.086 1.00 59.28 78 PHE A C 1
ATOM 657 O O . PHE A 1 78 ? -10.005 9.186 -1.361 1.00 59.28 78 PHE A O 1
ATOM 664 N N . ARG A 1 79 ? -8.736 11.010 -1.150 1.00 56.44 79 ARG A N 1
ATOM 665 C CA . ARG A 1 79 ? -9.715 11.890 -1.788 1.00 56.44 79 ARG A CA 1
ATOM 666 C C . ARG A 1 79 ? -9.649 11.601 -3.283 1.00 56.44 79 ARG A C 1
ATOM 668 O O . ARG A 1 79 ? -8.610 11.822 -3.901 1.00 56.44 79 ARG A O 1
ATOM 675 N N . SER A 1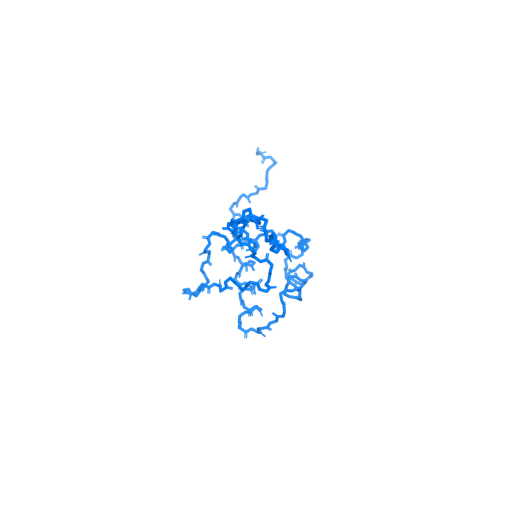 80 ? -10.744 11.131 -3.871 1.00 55.53 80 SER A N 1
ATOM 676 C CA . SER A 1 80 ? -10.907 11.264 -5.313 1.00 55.53 80 SER A CA 1
ATOM 677 C C . SER A 1 80 ? -10.871 12.762 -5.621 1.00 55.53 80 SER A C 1
ATOM 679 O O . SER A 1 80 ? -11.564 13.563 -4.991 1.00 55.53 80 SER A O 1
ATOM 681 N N . SER A 1 81 ? -10.031 13.172 -6.564 1.00 53.84 81 SER A N 1
ATOM 682 C CA . SER A 1 81 ? -9.940 14.563 -7.027 1.00 53.84 81 SER A CA 1
ATOM 683 C C . SER A 1 81 ? -11.238 15.068 -7.682 1.00 53.84 81 SER A C 1
ATOM 685 O O . SER A 1 81 ? -11.313 16.215 -8.104 1.00 53.84 81 SER A O 1
ATOM 687 N N . THR A 1 82 ? -12.282 14.237 -7.733 1.00 51.50 82 THR A N 1
ATOM 688 C CA . THR A 1 82 ? -13.571 14.481 -8.386 1.00 51.50 82 THR A CA 1
ATOM 689 C C . THR A 1 82 ? -14.626 15.118 -7.477 1.00 51.50 82 THR A C 1
ATOM 691 O O . THR A 1 82 ? -15.801 15.144 -7.828 1.00 51.50 82 THR A O 1
ATOM 694 N N . ALA A 1 83 ? -14.262 15.670 -6.320 1.00 50.12 83 ALA A N 1
ATOM 695 C CA . ALA A 1 83 ? -15.135 16.658 -5.693 1.00 50.12 83 ALA A CA 1
ATOM 696 C C . ALA A 1 83 ? -14.939 17.976 -6.452 1.00 50.12 83 ALA A C 1
ATOM 698 O O . ALA A 1 83 ? -14.042 18.752 -6.116 1.00 50.12 83 ALA A O 1
ATOM 699 N N . ARG A 1 84 ? -15.730 18.176 -7.518 1.00 50.72 84 ARG A N 1
ATOM 700 C CA . ARG A 1 84 ? -15.883 19.467 -8.200 1.00 50.72 84 ARG A CA 1
ATOM 701 C C . ARG A 1 84 ? -15.935 20.549 -7.124 1.00 50.72 84 ARG A C 1
ATOM 703 O O . ARG A 1 84 ? -16.815 20.533 -6.267 1.00 50.72 84 ARG A O 1
ATOM 710 N N . ARG A 1 85 ? -14.951 21.447 -7.121 1.00 52.03 85 ARG A N 1
ATOM 711 C CA . ARG A 1 85 ? -15.114 22.724 -6.436 1.00 52.03 85 ARG A CA 1
ATOM 712 C C . ARG A 1 85 ? -16.192 23.434 -7.235 1.00 52.03 85 ARG A C 1
ATOM 714 O O . ARG A 1 85 ? -15.888 23.963 -8.299 1.00 52.03 85 ARG A O 1
ATOM 721 N N . GLU A 1 86 ? -17.435 23.364 -6.772 1.00 59.22 86 GLU A N 1
ATOM 722 C CA . GLU A 1 86 ? -18.425 24.354 -7.180 1.00 59.22 86 GLU A CA 1
ATOM 723 C C . GLU A 1 86 ? -17.746 25.717 -6.980 1.00 59.22 86 GLU A C 1
ATOM 725 O O . GLU A 1 86 ? -17.165 25.938 -5.905 1.00 59.22 86 GLU A O 1
ATOM 730 N N . PRO A 1 87 ? -17.672 26.579 -8.011 1.00 56.31 87 PRO A N 1
ATOM 731 C CA . PRO A 1 87 ? -17.145 27.915 -7.812 1.00 56.31 87 PRO A CA 1
ATOM 732 C C . PRO A 1 87 ? -17.962 28.514 -6.674 1.00 56.31 87 PRO A C 1
ATOM 734 O O . PRO A 1 87 ? -19.189 28.478 -6.712 1.00 56.31 87 PRO A O 1
ATOM 737 N N . CYS A 1 88 ? -17.274 28.960 -5.622 1.00 56.44 88 CYS A N 1
ATOM 738 C CA . CYS A 1 88 ? -17.891 29.648 -4.501 1.00 56.44 88 CYS A CA 1
ATOM 739 C C . CYS A 1 88 ? -18.601 30.871 -5.087 1.00 56.44 88 CYS A C 1
ATOM 741 O O . CYS A 1 88 ? -17.965 31.894 -5.340 1.00 56.44 88 CYS A O 1
ATOM 743 N N . GLY A 1 89 ? -19.887 30.718 -5.414 1.00 61.81 89 GLY A N 1
ATOM 744 C CA . GLY A 1 89 ? -20.752 31.829 -5.751 1.00 61.81 89 GLY A CA 1
ATOM 745 C C . GLY A 1 89 ? -20.646 32.784 -4.582 1.00 61.81 89 GLY A C 1
ATOM 746 O O . GLY A 1 89 ? -20.760 32.349 -3.436 1.00 61.81 89 GLY A O 1
ATOM 747 N N . GLN A 1 90 ? -20.300 34.035 -4.877 1.00 62.94 90 GLN A N 1
ATOM 748 C CA . GLN A 1 90 ? -20.132 35.092 -3.893 1.00 62.94 90 GLN A CA 1
ATOM 749 C C . GLN A 1 90 ? -21.315 35.055 -2.923 1.00 62.94 90 GLN A C 1
ATOM 751 O O . GLN A 1 90 ? -22.415 35.484 -3.255 1.00 62.94 90 GLN A O 1
ATOM 756 N N . LEU A 1 91 ? -21.093 34.517 -1.725 1.00 63.62 91 LEU A N 1
ATOM 757 C CA . LEU A 1 91 ? -21.982 34.733 -0.598 1.00 63.62 91 LEU A CA 1
ATOM 758 C C . LEU A 1 91 ? -21.757 36.190 -0.205 1.00 63.62 91 LEU A C 1
ATOM 760 O O . LEU A 1 91 ? -20.861 36.502 0.579 1.00 63.62 91 LEU A O 1
ATOM 764 N N . SER A 1 92 ? -22.4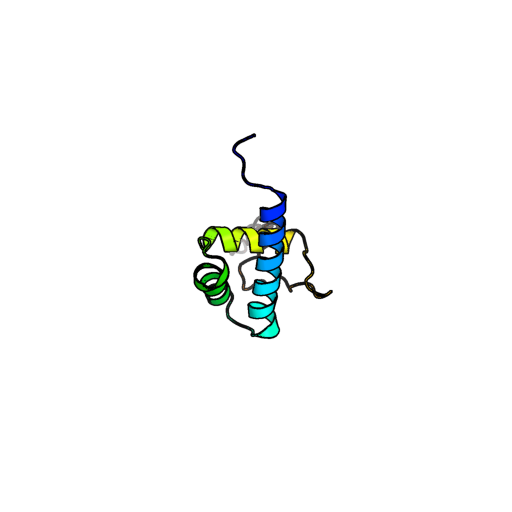95 37.095 -0.847 1.00 69.75 92 SER A N 1
ATOM 765 C CA . SER A 1 92 ? -22.556 38.497 -0.463 1.00 69.75 92 SER A CA 1
ATOM 766 C C . SER A 1 92 ? -23.055 38.556 0.980 1.00 69.75 92 SER A C 1
ATOM 768 O O . SER A 1 92 ? -24.216 38.275 1.263 1.00 69.75 92 SER A O 1
ATOM 770 N N . LEU A 1 93 ? -22.147 38.876 1.901 1.00 69.12 93 LEU A N 1
ATOM 771 C CA . LEU A 1 93 ? -22.406 38.982 3.341 1.00 69.12 93 LEU A CA 1
ATOM 772 C C . LEU A 1 93 ? -23.178 40.255 3.733 1.00 69.12 93 LEU A C 1
ATOM 774 O O . LEU A 1 93 ? -23.380 40.493 4.920 1.00 69.12 93 LEU A O 1
ATOM 778 N N . PHE A 1 94 ? -23.615 41.059 2.762 1.00 69.44 94 PHE A N 1
ATOM 779 C CA . PHE A 1 94 ? -24.344 42.301 2.994 1.00 69.44 94 PHE A CA 1
ATOM 780 C C . PHE A 1 94 ? -25.564 42.380 2.061 1.00 69.44 94 PHE A C 1
ATOM 782 O O . PHE A 1 94 ? -25.389 42.189 0.855 1.00 69.44 94 PHE A O 1
ATOM 789 N N . PRO A 1 95 ? -26.779 42.617 2.589 1.00 70.75 95 PRO A N 1
ATOM 790 C CA . PRO A 1 95 ? -27.919 43.052 1.785 1.00 70.75 95 PRO A CA 1
ATOM 791 C C . PRO A 1 95 ? -27.764 44.534 1.389 1.00 70.75 95 PRO A C 1
ATOM 793 O O . PRO A 1 95 ? -27.174 45.296 2.158 1.00 70.75 95 PRO A O 1
ATOM 796 N N . GLU A 1 96 ? -28.249 44.900 0.192 1.00 62.00 96 GLU A N 1
ATOM 797 C CA . GLU A 1 96 ? -28.344 46.298 -0.288 1.00 62.00 96 GLU A CA 1
ATOM 798 C C . GLU A 1 96 ? -29.183 47.193 0.634 1.00 62.00 96 GLU A C 1
ATOM 800 O O . GLU A 1 96 ? -30.194 46.697 1.190 1.00 62.00 96 GLU A O 1
#